Protein AF-A0A7W5UFH4-F1 (afdb_monomer)

Mean predicted aligned error: 17.66 Å

Secondary structure (DSSP, 8-state):
----PPPPHHHHHTS-HHHHHHHHHHHHHHHHHHHHHHHHHHHHHHHHHHHHHHHHHHHHHHHHHHHHHHHHHHHHHTSPPPPP-PPPGGGGSS----------------PPP-----------

Structure (mmCIF, N/CA/C/O backbone):
data_AF-A0A7W5UFH4-F1
#
_entry.id   AF-A0A7W5UFH4-F1
#
loop_
_atom_site.group_PDB
_atom_site.id
_atom_site.type_symbol
_atom_site.label_atom_id
_atom_site.label_alt_id
_atom_site.label_comp_id
_atom_site.label_asym_id
_atom_site.label_entity_id
_atom_site.label_seq_id
_atom_site.pdbx_PDB_ins_code
_atom_site.Cartn_x
_atom_site.Cartn_y
_atom_site.Cartn_z
_atom_site.occupancy
_atom_site.B_iso_or_equiv
_atom_site.auth_seq_id
_atom_site.auth_comp_id
_atom_site.auth_asym_id
_atom_site.auth_atom_id
_atom_site.pdbx_PDB_model_num
ATOM 1 N N . MET A 1 1 ? 10.248 14.152 -12.133 1.00 41.53 1 MET A N 1
ATOM 2 C CA . MET A 1 1 ? 10.328 13.214 -13.273 1.00 41.53 1 MET A CA 1
ATOM 3 C C . MET A 1 1 ? 9.849 13.947 -14.515 1.00 41.53 1 MET A C 1
ATOM 5 O O . MET A 1 1 ? 8.658 14.212 -14.633 1.00 41.53 1 MET A O 1
ATOM 9 N N . GLY A 1 2 ? 10.772 14.403 -15.365 1.00 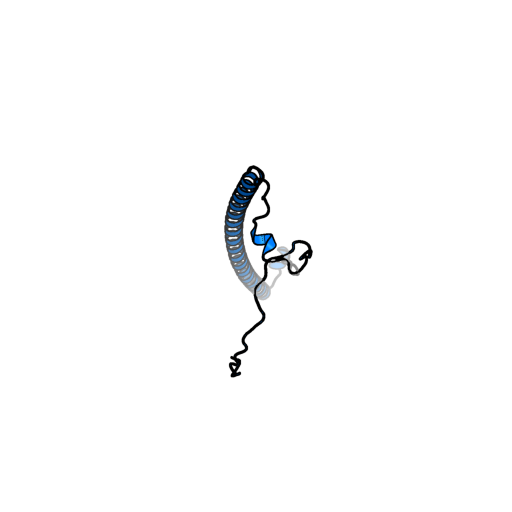51.41 2 GLY A N 1
ATOM 10 C CA . GLY A 1 2 ? 10.416 15.104 -16.599 1.00 51.41 2 GLY A CA 1
ATOM 11 C C . GLY A 1 2 ? 9.691 14.148 -17.540 1.00 51.41 2 GLY A C 1
ATOM 12 O O . GLY A 1 2 ? 10.191 13.057 -17.803 1.00 51.41 2 GLY A O 1
ATOM 13 N N . LYS A 1 3 ? 8.502 14.531 -18.009 1.00 54.22 3 LYS A N 1
ATOM 14 C CA . LYS A 1 3 ? 7.769 13.773 -19.024 1.00 54.22 3 LYS A CA 1
ATOM 15 C C . LYS A 1 3 ? 8.585 13.863 -20.311 1.00 54.22 3 LYS A C 1
ATOM 17 O O . LYS A 1 3 ? 8.603 14.915 -20.946 1.00 54.22 3 LYS A O 1
ATOM 22 N N . LYS A 1 4 ? 9.314 12.803 -20.655 1.00 66.00 4 LYS A N 1
ATOM 23 C CA . LYS A 1 4 ? 9.966 12.697 -21.960 1.00 66.00 4 LYS A CA 1
ATOM 24 C C . LYS A 1 4 ? 8.838 12.535 -22.976 1.00 66.00 4 LYS A C 1
ATOM 26 O O . LYS A 1 4 ? 8.239 11.470 -23.072 1.00 66.00 4 LYS A O 1
ATOM 31 N N . SER A 1 5 ? 8.453 13.637 -23.613 1.00 67.94 5 SER A N 1
ATOM 32 C CA . SER A 1 5 ? 7.389 13.625 -24.613 1.00 67.94 5 SER A CA 1
ATOM 33 C C . SER A 1 5 ? 7.843 12.780 -25.792 1.00 67.94 5 SER A C 1
ATOM 35 O O . SER A 1 5 ? 8.939 12.995 -26.313 1.00 67.94 5 SER A O 1
ATOM 37 N N . LEU A 1 6 ? 7.000 11.839 -26.210 1.00 65.94 6 LEU A N 1
ATOM 38 C CA . LEU A 1 6 ? 7.202 11.147 -27.473 1.00 65.94 6 LEU A CA 1
ATOM 39 C C . LEU A 1 6 ? 7.154 12.181 -28.609 1.00 65.94 6 LEU A C 1
ATOM 41 O O . LEU A 1 6 ? 6.363 13.132 -28.524 1.00 65.94 6 LEU A O 1
ATOM 45 N N . PRO A 1 7 ? 8.008 12.048 -29.636 1.00 67.00 7 PRO A N 1
ATOM 46 C CA . PRO A 1 7 ? 7.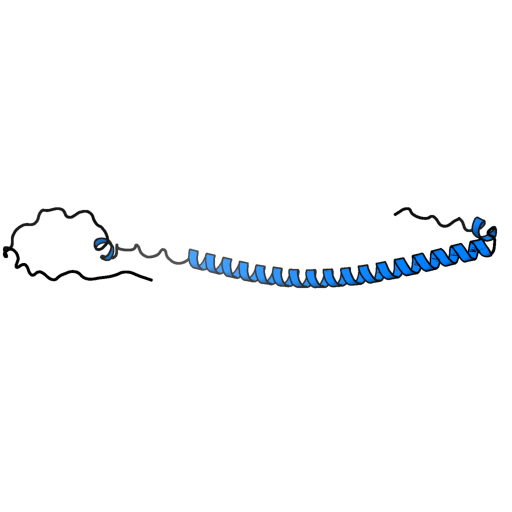885 12.868 -30.829 1.00 67.00 7 PRO A CA 1
ATOM 47 C C . PRO A 1 7 ? 6.523 12.598 -31.504 1.00 67.00 7 PRO A C 1
ATOM 49 O O . PRO A 1 7 ? 6.090 11.446 -31.514 1.00 67.00 7 PRO A O 1
ATOM 52 N N . PRO A 1 8 ? 5.847 13.631 -32.044 1.00 70.81 8 PRO A N 1
ATOM 53 C CA . PRO A 1 8 ? 4.625 13.471 -32.836 1.00 70.81 8 PRO A CA 1
ATOM 54 C C . PRO A 1 8 ? 4.795 12.445 -33.967 1.00 70.81 8 PRO A C 1
ATOM 56 O O . PRO A 1 8 ? 5.881 12.357 -34.546 1.00 70.81 8 PRO A O 1
ATOM 59 N N . ASP A 1 9 ? 3.727 11.717 -34.304 1.00 65.31 9 ASP A N 1
ATOM 60 C CA . ASP A 1 9 ? 3.757 10.594 -35.259 1.00 65.31 9 ASP A CA 1
ATOM 61 C C . ASP A 1 9 ? 4.340 10.978 -36.633 1.00 65.31 9 ASP A C 1
ATOM 63 O O . ASP A 1 9 ? 5.135 10.225 -37.195 1.00 65.31 9 ASP A O 1
ATOM 67 N N . GLU A 1 10 ? 4.064 12.197 -37.117 1.00 64.00 10 GLU A N 1
ATOM 68 C CA . GLU A 1 10 ? 4.615 12.736 -38.374 1.00 64.00 10 GLU A CA 1
ATOM 69 C C . GLU A 1 10 ? 6.155 12.749 -38.401 1.00 64.00 10 GLU A C 1
ATOM 71 O O . GLU A 1 10 ? 6.778 12.567 -39.446 1.00 64.00 10 GLU A O 1
ATOM 76 N N . HIS A 1 11 ? 6.806 12.926 -37.248 1.00 67.81 11 HIS A N 1
ATOM 77 C CA . HIS A 1 11 ? 8.264 12.942 -37.175 1.00 67.81 11 HIS A CA 1
ATOM 78 C C . HIS A 1 11 ? 8.863 11.540 -37.174 1.00 67.81 11 HIS A C 1
ATOM 80 O O . HIS A 1 11 ? 9.992 11.384 -37.638 1.00 67.81 11 HIS A O 1
ATOM 86 N N . VAL A 1 12 ? 8.133 10.521 -36.707 1.00 70.62 12 VAL A N 1
ATOM 87 C CA . VAL A 1 12 ? 8.612 9.130 -36.682 1.00 70.62 12 VAL A CA 1
ATOM 88 C C . VAL A 1 12 ? 8.808 8.599 -38.103 1.00 70.62 12 VAL A C 1
ATOM 90 O O . VAL A 1 12 ? 9.779 7.888 -38.355 1.00 70.62 12 VAL A O 1
ATOM 93 N N . GLU A 1 13 ? 7.958 9.015 -39.046 1.00 75.56 13 GLU A N 1
ATOM 94 C CA . GLU A 1 13 ? 8.070 8.662 -40.469 1.00 75.56 13 GLU A CA 1
ATOM 95 C C . GLU A 1 13 ? 9.301 9.286 -41.147 1.00 75.56 13 GLU A C 1
ATOM 97 O O . GLU A 1 13 ? 9.842 8.727 -42.100 1.00 75.56 13 GLU A O 1
ATOM 102 N N . THR A 1 14 ? 9.795 10.413 -40.623 1.00 84.25 14 THR A N 1
ATOM 103 C CA . THR A 1 14 ? 11.005 11.091 -41.125 1.00 84.25 14 THR A CA 1
ATOM 104 C C . THR A 1 14 ? 12.306 10.590 -40.488 1.00 84.25 14 THR A C 1
ATOM 106 O O . THR A 1 14 ? 13.398 10.976 -40.916 1.00 84.25 14 THR A O 1
ATOM 109 N N . LEU A 1 15 ? 12.227 9.733 -39.463 1.00 84.12 15 LEU A N 1
ATOM 110 C CA . LEU A 1 15 ? 13.405 9.203 -38.781 1.00 84.12 15 LEU A CA 1
ATOM 111 C C . LEU A 1 15 ? 14.133 8.161 -39.635 1.00 84.12 15 LEU A C 1
ATOM 113 O O . LEU A 1 15 ? 13.542 7.289 -40.268 1.00 84.12 15 LEU A O 1
ATOM 117 N N . SER A 1 16 ? 15.465 8.181 -39.564 1.00 91.75 16 SER A N 1
ATOM 118 C CA . SER A 1 16 ? 16.267 7.070 -40.082 1.00 91.75 16 SER A CA 1
ATOM 119 C C . SER A 1 16 ? 15.969 5.770 -39.321 1.00 91.75 16 SER A C 1
ATOM 121 O O . SER A 1 16 ? 15.719 5.788 -38.114 1.00 91.75 16 SER A O 1
ATOM 123 N N . LEU A 1 17 ? 16.122 4.618 -39.985 1.00 92.19 17 LEU A N 1
ATOM 124 C CA . LEU A 1 17 ? 15.941 3.295 -39.368 1.00 92.19 17 LEU A CA 1
ATOM 125 C C . LEU A 1 17 ? 16.749 3.115 -38.067 1.00 92.19 17 LEU A C 1
ATOM 127 O O . LEU A 1 17 ? 16.279 2.491 -37.116 1.00 92.19 17 LEU A O 1
ATOM 131 N N . VAL A 1 18 ? 17.969 3.662 -38.012 1.00 94.38 18 VAL A N 1
ATOM 132 C CA . VAL A 1 18 ? 18.830 3.603 -36.818 1.00 94.38 18 VAL A CA 1
ATOM 133 C C . VAL A 1 18 ? 18.236 4.421 -35.668 1.00 94.38 18 VAL A C 1
ATOM 135 O O . VAL A 1 18 ? 18.255 3.962 -34.525 1.00 94.38 18 VAL A O 1
ATOM 138 N N . ALA A 1 19 ? 17.686 5.603 -35.953 1.00 90.62 19 ALA A N 1
ATOM 139 C CA . ALA A 1 19 ? 17.029 6.437 -34.950 1.00 90.62 19 ALA A CA 1
ATOM 140 C C . ALA A 1 19 ? 15.763 5.759 -34.404 1.00 90.62 19 ALA A C 1
ATOM 142 O O . ALA A 1 19 ? 15.594 5.690 -33.187 1.00 90.62 19 ALA A O 1
ATOM 143 N N . THR A 1 20 ? 14.944 5.160 -35.273 1.00 92.06 20 THR A N 1
ATOM 144 C CA . THR A 1 20 ? 13.748 4.409 -34.862 1.00 92.06 20 THR A CA 1
ATOM 145 C C . THR A 1 20 ? 14.107 3.212 -33.983 1.00 92.06 20 THR A C 1
ATOM 147 O O . THR A 1 20 ? 13.499 3.020 -32.933 1.00 92.06 20 THR A O 1
ATOM 150 N N . ARG A 1 21 ? 15.148 2.438 -34.332 1.00 94.00 21 ARG A N 1
ATOM 151 C CA . ARG A 1 21 ? 15.617 1.316 -33.493 1.00 94.00 21 ARG A CA 1
ATOM 152 C C . ARG A 1 21 ? 16.069 1.769 -32.105 1.00 94.00 21 ARG A C 1
ATOM 154 O O . ARG A 1 21 ? 15.753 1.099 -31.126 1.00 94.00 21 ARG A O 1
ATOM 161 N N . ARG A 1 22 ? 16.787 2.893 -32.010 1.00 94.56 22 ARG A N 1
ATOM 162 C CA . ARG A 1 22 ? 17.211 3.461 -30.718 1.00 94.56 22 ARG A CA 1
ATOM 163 C C . ARG A 1 22 ? 16.018 3.910 -29.878 1.00 94.56 22 ARG A C 1
ATOM 165 O O . ARG A 1 22 ? 15.977 3.592 -28.695 1.00 94.56 22 ARG A O 1
ATOM 172 N N . LEU A 1 23 ? 15.053 4.603 -30.487 1.00 92.69 23 LEU A N 1
ATOM 173 C CA . LEU A 1 23 ? 13.837 5.041 -29.803 1.00 92.69 23 LEU A CA 1
ATOM 174 C C . LEU A 1 23 ? 13.052 3.843 -29.260 1.00 92.69 23 LEU A C 1
ATOM 176 O O . LEU A 1 23 ? 12.733 3.813 -28.077 1.00 92.69 23 LEU A O 1
ATOM 180 N N . VAL A 1 24 ? 12.802 2.830 -30.096 1.00 94.62 24 VAL A N 1
ATOM 181 C CA . VAL A 1 24 ? 12.101 1.606 -29.679 1.00 94.62 24 VAL A CA 1
ATOM 182 C C . VAL A 1 24 ? 12.852 0.896 -28.553 1.00 94.62 24 VAL A C 1
ATOM 184 O O . VAL A 1 24 ? 12.221 0.483 -27.588 1.00 94.62 24 VAL A O 1
ATOM 187 N N . GLY A 1 25 ? 14.184 0.798 -28.629 1.00 96.12 25 GLY A N 1
ATOM 188 C CA . GLY A 1 25 ? 15.000 0.234 -27.549 1.00 96.12 25 GLY A CA 1
ATOM 189 C C . GLY A 1 25 ? 14.798 0.965 -26.218 1.00 96.12 25 GLY A C 1
ATOM 190 O O . GLY A 1 25 ? 14.483 0.328 -25.217 1.00 96.12 25 GLY A O 1
ATOM 191 N N . GLY A 1 26 ? 14.874 2.299 -26.228 1.00 95.75 26 GLY A N 1
ATOM 192 C CA . GLY A 1 26 ? 14.633 3.110 -25.031 1.00 95.75 26 GLY A CA 1
ATOM 193 C C . GLY A 1 26 ? 13.210 2.967 -24.480 1.00 95.75 26 GLY A C 1
ATOM 194 O O . GLY A 1 26 ? 13.027 2.860 -23.271 1.00 95.75 26 GLY A O 1
ATOM 195 N N . LEU A 1 27 ? 12.197 2.889 -25.348 1.00 95.75 27 LEU A N 1
ATOM 196 C CA . LEU A 1 27 ? 10.812 2.664 -24.920 1.00 95.75 27 LEU A CA 1
ATOM 197 C C . LEU A 1 27 ? 10.602 1.276 -24.316 1.00 95.75 27 LEU A C 1
ATOM 199 O O . LEU A 1 27 ? 9.842 1.133 -23.362 1.00 95.75 27 LEU A O 1
ATOM 203 N N . VAL A 1 28 ? 11.271 0.252 -24.848 1.00 97.75 28 VAL A N 1
ATOM 204 C CA . VAL A 1 28 ? 11.233 -1.100 -24.281 1.00 97.75 28 VAL A CA 1
ATOM 205 C C . VAL A 1 28 ? 11.858 -1.107 -22.886 1.00 97.75 28 VAL A C 1
ATOM 207 O O . VAL A 1 28 ? 11.261 -1.664 -21.967 1.00 97.75 28 VAL A O 1
ATOM 210 N N . GLU A 1 29 ? 13.000 -0.444 -22.696 1.00 97.62 29 GLU A N 1
ATOM 211 C CA . GLU A 1 29 ? 13.630 -0.294 -21.378 1.00 97.62 29 GLU A CA 1
ATOM 212 C C . GLU A 1 29 ? 12.713 0.433 -20.383 1.00 97.62 29 GLU A C 1
ATOM 214 O O . GLU A 1 29 ? 12.470 -0.085 -19.293 1.00 97.62 29 GLU A O 1
ATOM 219 N N . GLU A 1 30 ? 12.132 1.574 -20.768 1.00 97.38 30 GLU A N 1
ATOM 220 C CA . GLU A 1 30 ? 11.189 2.324 -19.920 1.00 97.38 30 GLU A CA 1
ATOM 221 C C . GLU A 1 30 ? 9.915 1.525 -19.601 1.00 97.38 30 GLU A C 1
ATOM 223 O O . GLU A 1 30 ? 9.357 1.616 -18.508 1.00 97.38 30 GLU A O 1
ATOM 228 N N . LEU A 1 31 ? 9.452 0.691 -20.530 1.00 98.00 31 LEU A N 1
ATOM 229 C CA . LEU A 1 31 ? 8.323 -0.202 -20.297 1.00 98.00 31 LEU A CA 1
ATOM 230 C C . LEU A 1 31 ? 8.684 -1.313 -19.302 1.00 98.00 31 LEU A C 1
ATOM 232 O O . LEU A 1 31 ? 7.853 -1.681 -18.468 1.00 98.00 31 LEU A O 1
ATOM 236 N N . HIS A 1 32 ? 9.903 -1.852 -19.363 1.00 98.25 32 HIS A N 1
ATOM 237 C CA . HIS A 1 32 ? 10.379 -2.838 -18.394 1.00 98.25 32 HIS A CA 1
ATOM 238 C C . HIS A 1 32 ? 10.518 -2.245 -16.991 1.00 98.25 32 HIS A C 1
ATOM 240 O O . HIS A 1 32 ? 10.064 -2.879 -16.036 1.00 98.25 32 HIS A O 1
ATOM 246 N N . THR A 1 33 ? 11.073 -1.036 -16.861 1.00 98.19 33 THR A N 1
ATOM 247 C CA . THR A 1 33 ? 11.165 -0.354 -15.561 1.00 98.19 33 THR A CA 1
ATOM 248 C C . THR A 1 33 ? 9.778 -0.060 -15.001 1.00 98.19 33 THR A C 1
ATOM 250 O O . THR A 1 33 ? 9.488 -0.441 -13.871 1.00 98.19 33 THR A O 1
ATOM 253 N N . LEU A 1 34 ? 8.863 0.478 -15.814 1.00 98.19 34 LEU A N 1
ATOM 254 C CA . LEU A 1 34 ? 7.500 0.765 -15.371 1.00 98.19 34 LEU A CA 1
ATOM 255 C C . LEU A 1 34 ? 6.744 -0.502 -14.944 1.00 98.19 34 LEU A C 1
ATOM 257 O O . LEU A 1 34 ? 5.990 -0.481 -13.973 1.00 98.19 34 LEU A O 1
ATOM 261 N N . LYS A 1 35 ? 6.944 -1.629 -15.637 1.00 98.31 35 LYS A N 1
ATOM 262 C CA . LYS A 1 35 ? 6.367 -2.918 -15.221 1.00 98.31 35 LYS A CA 1
ATOM 263 C C . LYS A 1 35 ? 6.900 -3.375 -13.864 1.00 98.31 35 LYS A C 1
ATOM 265 O O . LYS A 1 35 ? 6.114 -3.888 -13.067 1.00 98.31 35 LYS A O 1
ATOM 270 N N . ALA A 1 36 ? 8.197 -3.205 -13.609 1.00 98.31 36 ALA A N 1
ATOM 271 C CA . ALA A 1 36 ? 8.799 -3.537 -12.322 1.00 98.31 36 ALA A CA 1
ATOM 272 C C . ALA A 1 36 ? 8.238 -2.646 -11.202 1.00 98.31 36 ALA A C 1
ATOM 274 O O . ALA A 1 36 ? 7.802 -3.166 -10.176 1.00 98.31 36 ALA A O 1
ATOM 275 N N . ASP A 1 37 ? 8.135 -1.338 -11.443 1.00 98.44 37 ASP A N 1
ATOM 276 C CA . ASP A 1 37 ? 7.566 -0.381 -10.488 1.00 98.44 37 ASP A CA 1
ATOM 277 C C . ASP A 1 37 ? 6.101 -0.706 -10.169 1.00 98.44 37 ASP A C 1
ATOM 279 O O . ASP A 1 37 ? 5.697 -0.731 -9.008 1.00 98.44 37 ASP A O 1
ATOM 283 N N . VAL A 1 38 ? 5.293 -1.033 -11.184 1.00 98.62 38 VAL A N 1
ATOM 284 C CA . VAL A 1 38 ? 3.894 -1.449 -10.986 1.00 98.62 38 VAL A CA 1
ATOM 285 C C . VAL A 1 38 ? 3.803 -2.745 -10.178 1.00 98.62 38 VAL A C 1
ATOM 287 O O . VAL A 1 38 ? 2.905 -2.876 -9.345 1.00 98.62 38 VAL A O 1
ATOM 290 N N . ALA A 1 39 ? 4.699 -3.708 -10.402 1.00 98.38 39 ALA A N 1
ATOM 291 C CA . ALA A 1 39 ? 4.731 -4.941 -9.618 1.00 98.38 39 ALA A CA 1
ATOM 292 C C . ALA A 1 39 ? 5.086 -4.667 -8.147 1.00 98.38 39 ALA A C 1
ATOM 294 O O . ALA A 1 39 ? 4.404 -5.175 -7.255 1.00 98.38 39 ALA A O 1
ATOM 295 N N . ALA A 1 40 ? 6.083 -3.813 -7.895 1.00 98.50 40 ALA A N 1
ATOM 296 C CA . ALA A 1 40 ? 6.471 -3.397 -6.550 1.00 98.50 40 ALA A CA 1
ATOM 297 C C . ALA A 1 40 ? 5.327 -2.665 -5.831 1.00 98.50 40 ALA A C 1
ATOM 299 O O . ALA A 1 40 ? 4.934 -3.063 -4.735 1.00 98.50 40 ALA A O 1
ATOM 300 N N . LEU A 1 41 ? 4.709 -1.677 -6.489 1.00 98.62 41 LEU A N 1
ATOM 301 C CA . LEU A 1 41 ? 3.577 -0.926 -5.940 1.00 98.62 41 LEU A CA 1
ATOM 302 C C . LEU A 1 41 ? 2.376 -1.820 -5.632 1.00 98.62 41 LEU A C 1
ATOM 304 O O . LEU A 1 41 ? 1.680 -1.591 -4.647 1.00 98.62 41 LEU A O 1
ATOM 308 N N . ARG A 1 42 ? 2.112 -2.843 -6.455 1.00 98.50 42 ARG A N 1
ATOM 309 C CA . ARG A 1 42 ? 1.053 -3.827 -6.180 1.00 98.50 42 ARG A CA 1
ATOM 310 C C . ARG A 1 42 ? 1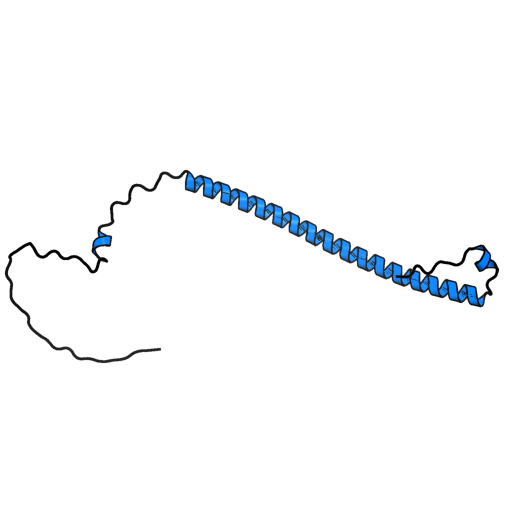.355 -4.645 -4.929 1.00 98.50 42 ARG A C 1
ATOM 312 O O . ARG A 1 42 ? 0.448 -4.838 -4.126 1.00 98.50 42 ARG A O 1
ATOM 319 N N . SER A 1 43 ? 2.601 -5.087 -4.761 1.00 98.38 43 SER A N 1
ATOM 320 C CA . SER A 1 43 ? 3.033 -5.820 -3.567 1.00 98.38 43 SER A CA 1
ATOM 321 C C . SER A 1 43 ? 2.902 -4.968 -2.304 1.00 98.38 43 SER A C 1
ATOM 323 O O . SER A 1 43 ? 2.374 -5.439 -1.302 1.00 98.38 43 SER A O 1
ATOM 325 N N . GLU A 1 44 ? 3.336 -3.709 -2.357 1.00 98.56 44 GLU A N 1
ATOM 326 C CA . GLU A 1 44 ? 3.211 -2.772 -1.236 1.00 98.56 44 GLU A CA 1
ATOM 327 C C . GLU A 1 44 ? 1.740 -2.496 -0.898 1.00 98.56 44 GLU A C 1
ATOM 329 O O . GLU A 1 44 ? 1.350 -2.524 0.267 1.00 98.56 44 GLU A O 1
ATOM 334 N N . ASN A 1 45 ? 0.890 -2.302 -1.912 1.00 98.62 45 ASN A N 1
ATOM 335 C CA . ASN A 1 45 ? -0.545 -2.111 -1.698 1.00 98.62 45 ASN A CA 1
ATOM 336 C C . ASN A 1 45 ? -1.191 -3.310 -0.995 1.00 98.62 45 ASN A C 1
ATOM 338 O O . ASN A 1 45 ? -2.086 -3.125 -0.175 1.00 98.62 45 ASN A O 1
ATOM 342 N N . GLU A 1 46 ? -0.778 -4.528 -1.345 1.00 98.50 46 GLU A N 1
ATOM 343 C CA . GLU A 1 46 ? -1.307 -5.743 -0.730 1.00 98.50 46 GLU A CA 1
ATOM 344 C C . GLU A 1 46 ? -0.877 -5.866 0.734 1.00 98.50 46 GLU A C 1
ATOM 346 O O . GLU A 1 46 ? -1.727 -6.090 1.594 1.00 98.50 46 GLU A O 1
ATOM 351 N N . ALA A 1 47 ? 0.399 -5.609 1.038 1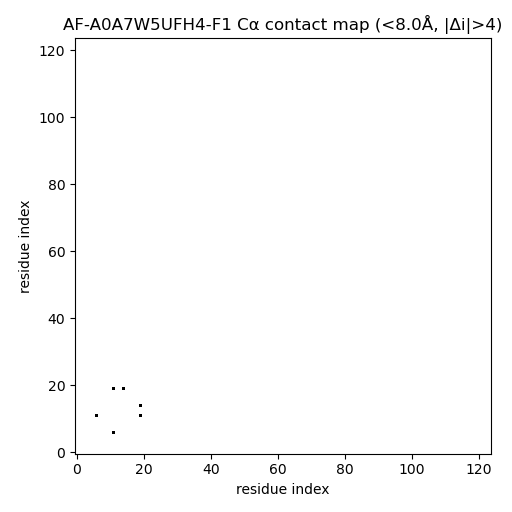.00 98.50 47 ALA A N 1
ATOM 352 C CA . ALA A 1 47 ? 0.890 -5.56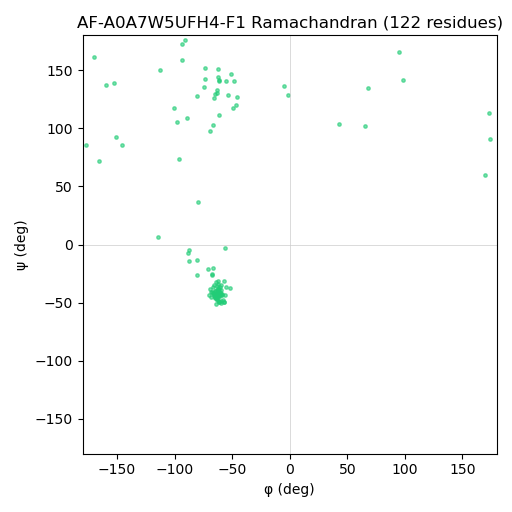3 2.416 1.00 98.50 47 ALA A CA 1
ATOM 353 C C . ALA A 1 47 ? 0.126 -4.519 3.251 1.00 98.50 47 ALA A C 1
ATOM 355 O O . ALA A 1 47 ? -0.429 -4.834 4.299 1.00 98.50 47 ALA A O 1
ATOM 356 N N . LEU A 1 48 ? -0.039 -3.299 2.727 1.00 98.62 48 LEU A N 1
ATOM 357 C CA . LEU A 1 48 ? -0.799 -2.246 3.407 1.00 98.62 48 LEU A CA 1
ATOM 358 C C . LEU A 1 48 ? -2.276 -2.609 3.615 1.00 98.62 48 LEU A C 1
ATOM 360 O O . LEU A 1 48 ? -2.893 -2.151 4.580 1.00 98.62 48 LEU A O 1
ATOM 364 N N . ARG A 1 49 ? -2.884 -3.395 2.717 1.00 98.50 49 ARG A N 1
ATOM 365 C CA . ARG A 1 49 ? -4.253 -3.898 2.909 1.00 98.50 49 ARG A CA 1
ATOM 366 C C . ARG A 1 49 ? -4.327 -4.907 4.049 1.00 98.50 49 ARG A C 1
ATOM 368 O O . ARG A 1 49 ? -5.291 -4.840 4.812 1.00 98.50 49 ARG A O 1
ATOM 375 N N . GLN A 1 50 ? -3.340 -5.792 4.163 1.00 98.44 50 GLN A N 1
ATOM 376 C CA . GLN A 1 50 ? -3.244 -6.774 5.244 1.00 98.44 50 GLN A CA 1
ATOM 377 C C . GLN A 1 50 ? -3.069 -6.074 6.594 1.00 98.44 50 GLN A C 1
ATOM 379 O O . GLN A 1 50 ? -3.917 -6.251 7.468 1.00 98.44 50 GLN A O 1
ATOM 384 N N . ASP A 1 51 ? -2.107 -5.157 6.707 1.00 98.44 51 ASP A N 1
ATOM 385 C CA . ASP A 1 51 ? -1.888 -4.359 7.921 1.00 98.44 51 ASP A CA 1
ATOM 386 C C . ASP A 1 51 ? -3.157 -3.595 8.333 1.00 98.44 51 ASP A C 1
ATOM 388 O O . ASP A 1 51 ? -3.571 -3.585 9.493 1.00 98.44 51 ASP A O 1
ATOM 392 N N . ASN A 1 52 ? -3.853 -2.985 7.367 1.00 98.56 52 ASN A N 1
ATOM 393 C CA . ASN A 1 52 ? -5.121 -2.305 7.634 1.00 98.56 52 ASN A CA 1
ATOM 394 C C . ASN A 1 52 ? -6.233 -3.256 8.102 1.00 98.56 52 ASN A C 1
ATOM 396 O O . ASN A 1 52 ? -7.134 -2.829 8.828 1.00 98.56 52 ASN A O 1
ATOM 400 N N . ALA A 1 53 ? -6.250 -4.508 7.646 1.00 98.38 53 ALA A N 1
ATOM 401 C CA . ALA A 1 53 ? -7.214 -5.498 8.115 1.00 98.38 53 ALA A CA 1
ATOM 402 C C . ALA A 1 53 ? -6.909 -5.907 9.563 1.00 98.38 53 ALA A C 1
ATOM 404 O O . ALA A 1 53 ? -7.823 -5.930 10.391 1.00 98.38 53 ALA A O 1
ATOM 405 N N . GLU A 1 54 ? -5.637 -6.131 9.889 1.00 98.50 54 GLU A N 1
ATOM 406 C CA . GLU A 1 54 ? -5.178 -6.453 11.243 1.00 98.50 54 GLU A CA 1
ATOM 407 C C . GLU A 1 54 ? -5.487 -5.325 12.232 1.00 98.50 54 GLU A C 1
ATOM 409 O O . GLU A 1 54 ? -6.141 -5.556 13.253 1.00 98.50 54 GLU A O 1
ATOM 414 N N . LEU A 1 55 ? -5.151 -4.080 11.883 1.00 98.62 55 LEU A N 1
ATOM 415 C CA . LEU A 1 55 ? -5.453 -2.907 12.709 1.00 98.62 55 LEU A CA 1
ATOM 416 C C . LEU A 1 55 ? -6.958 -2.726 12.943 1.00 98.62 55 LEU A C 1
ATOM 418 O O . LEU A 1 55 ? -7.381 -2.294 14.018 1.00 98.62 55 LEU A O 1
ATOM 422 N N . ARG A 1 56 ? -7.804 -3.064 11.961 1.00 98.56 56 ARG A N 1
ATOM 423 C CA . ARG A 1 56 ? -9.265 -3.035 12.143 1.00 98.56 56 ARG A CA 1
ATOM 424 C C . ARG A 1 56 ? -9.732 -4.088 13.143 1.00 98.56 56 ARG A C 1
ATOM 426 O O . ARG A 1 56 ? -10.588 -3.773 13.970 1.00 98.56 56 ARG A O 1
ATOM 433 N N . LEU A 1 57 ? -9.185 -5.303 13.089 1.00 98.44 57 LEU A N 1
ATOM 434 C CA . LEU A 1 57 ? -9.500 -6.360 14.055 1.00 98.44 57 LEU A CA 1
ATOM 435 C C . LEU A 1 57 ? -9.067 -5.963 15.469 1.00 98.44 57 LEU A C 1
ATOM 437 O O . LEU A 1 57 ? -9.854 -6.085 16.410 1.00 98.44 57 LEU A O 1
ATOM 441 N N . GLU A 1 58 ? -7.860 -5.420 15.614 1.00 98.38 58 GLU A N 1
ATOM 442 C CA . GLU A 1 58 ? -7.364 -4.922 16.895 1.00 98.38 58 GLU A CA 1
ATOM 443 C C . GLU A 1 58 ? -8.235 -3.779 17.430 1.00 98.38 58 GLU A C 1
ATOM 445 O O . GLU A 1 58 ? -8.630 -3.787 18.596 1.00 98.38 58 GLU A O 1
ATOM 450 N N . ASN A 1 59 ? -8.639 -2.838 16.572 1.00 98.50 59 ASN A N 1
ATOM 451 C CA . ASN A 1 59 ? -9.525 -1.749 16.970 1.00 98.50 59 ASN A CA 1
ATOM 452 C C . ASN A 1 59 ? -10.878 -2.256 17.494 1.00 98.50 59 ASN A C 1
ATOM 454 O O . ASN A 1 59 ? -11.394 -1.735 18.483 1.00 98.50 59 ASN A O 1
ATOM 458 N N . VAL A 1 60 ? -11.456 -3.275 16.849 1.00 98.50 60 VAL A N 1
ATOM 459 C CA . VAL A 1 60 ? -12.695 -3.914 17.316 1.00 98.50 60 VAL A CA 1
ATOM 460 C C . VAL A 1 60 ? -12.475 -4.592 18.666 1.00 98.50 60 VAL A C 1
ATOM 462 O O . VAL A 1 60 ? -13.274 -4.383 19.580 1.00 98.50 60 VAL A O 1
ATOM 465 N N . ARG A 1 61 ? -11.381 -5.342 18.831 1.00 98.56 61 ARG A N 1
ATOM 466 C CA . ARG A 1 61 ? -11.031 -5.987 20.105 1.00 98.56 61 ARG A CA 1
ATOM 467 C C . ARG A 1 61 ? -10.908 -4.964 21.238 1.00 98.56 61 ARG A C 1
ATOM 469 O O . ARG A 1 61 ? -11.541 -5.133 22.277 1.00 98.56 61 ARG A O 1
ATOM 476 N N . LEU A 1 62 ? -10.161 -3.884 21.017 1.00 98.50 62 LEU A N 1
ATOM 477 C CA . LEU A 1 62 ? -9.972 -2.820 22.006 1.00 98.50 62 LEU A CA 1
ATOM 478 C C . LEU A 1 62 ? -11.283 -2.105 22.346 1.00 98.50 62 LEU A C 1
ATOM 480 O O . LEU A 1 62 ? -11.503 -1.740 23.498 1.00 98.50 62 LEU A O 1
ATOM 484 N N . LYS A 1 63 ? -12.189 -1.923 21.378 1.00 98.50 63 LYS A N 1
ATOM 485 C CA . LYS A 1 63 ? -13.528 -1.371 21.642 1.00 98.50 63 LYS A CA 1
ATOM 486 C C . LYS A 1 63 ? -14.348 -2.267 22.566 1.00 98.50 63 LYS A C 1
ATOM 488 O O . LYS A 1 63 ? -15.000 -1.749 23.469 1.00 98.50 63 LYS A O 1
ATOM 493 N N . VAL A 1 64 ? -14.304 -3.585 22.361 1.00 98.38 64 VAL A N 1
ATOM 494 C CA . VAL A 1 64 ? -14.990 -4.551 23.233 1.00 98.38 64 VAL A CA 1
ATOM 495 C C . VAL A 1 64 ? -14.412 -4.507 24.645 1.00 98.38 64 VAL A C 1
ATOM 497 O O . VAL A 1 64 ? -15.168 -4.386 25.605 1.00 98.38 64 VAL A O 1
ATOM 500 N N . GLU A 1 65 ? -13.087 -4.530 24.781 1.00 98.25 65 GLU A N 1
ATOM 501 C CA . GLU A 1 65 ? -12.419 -4.429 26.082 1.00 98.25 65 GLU A CA 1
ATOM 502 C C . GLU A 1 65 ? -12.756 -3.109 26.789 1.00 98.25 65 GLU A C 1
ATOM 504 O O . GLU A 1 65 ? -13.117 -3.096 27.966 1.00 98.25 65 GLU A O 1
ATOM 509 N N . ASN A 1 66 ? -12.740 -1.988 26.063 1.00 98.44 66 ASN A N 1
ATOM 510 C CA . ASN A 1 66 ? -13.114 -0.693 26.624 1.00 98.44 66 ASN A CA 1
ATOM 511 C C . ASN A 1 66 ? -14.565 -0.684 27.119 1.00 98.44 66 ASN A C 1
ATOM 513 O O . ASN A 1 66 ? -14.845 -0.105 28.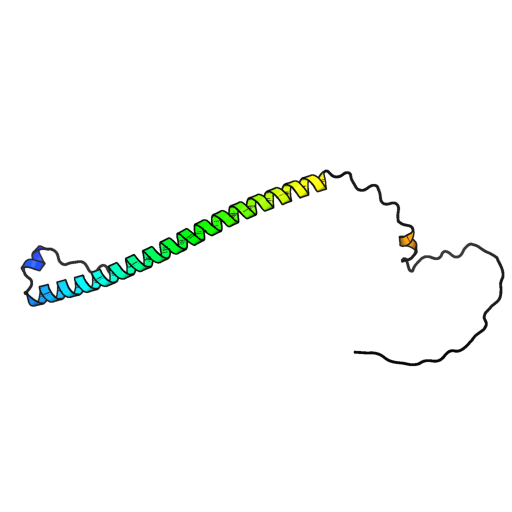167 1.00 98.44 66 ASN A O 1
ATOM 517 N N . GLN A 1 67 ? -15.482 -1.334 26.396 1.00 98.06 67 GLN A N 1
ATOM 518 C CA . GLN A 1 67 ? -16.870 -1.462 26.826 1.00 98.06 67 GLN A CA 1
ATOM 519 C C . GLN A 1 67 ? -16.988 -2.299 28.106 1.00 98.06 67 GLN A C 1
ATOM 521 O O . GLN A 1 67 ? -17.624 -1.855 29.057 1.00 98.06 67 GLN A O 1
ATOM 526 N N . GLN A 1 68 ? -16.304 -3.443 28.179 1.00 97.69 68 GLN A N 1
ATOM 527 C CA . GLN A 1 68 ? -16.277 -4.281 29.382 1.00 97.69 68 GLN A CA 1
ATOM 528 C C . GLN A 1 68 ? -15.731 -3.521 30.599 1.00 97.69 68 GLN A C 1
ATOM 530 O O . GLN A 1 68 ? -16.304 -3.588 31.685 1.00 97.69 68 GLN A O 1
ATOM 535 N N . LEU A 1 69 ? -14.664 -2.737 30.418 1.00 97.94 69 LEU A N 1
ATOM 536 C CA . LEU A 1 69 ? -14.108 -1.896 31.480 1.00 97.94 69 LEU A CA 1
ATOM 537 C C . LEU A 1 69 ? -15.081 -0.793 31.913 1.00 97.94 69 LEU A C 1
ATOM 539 O O . LEU A 1 69 ? -15.207 -0.519 33.105 1.00 97.94 69 LEU A O 1
ATOM 543 N N . ARG A 1 70 ? -15.795 -0.161 30.972 1.00 97.25 70 ARG A N 1
ATOM 544 C CA . ARG A 1 70 ? -16.838 0.828 31.295 1.00 97.25 70 ARG A CA 1
ATOM 545 C C . ARG A 1 70 ? -17.966 0.204 32.110 1.00 97.25 70 ARG A C 1
ATOM 547 O O . ARG A 1 70 ? -18.413 0.821 33.079 1.00 97.25 70 ARG A O 1
ATOM 554 N N . ASP A 1 71 ? -18.392 -0.998 31.742 1.00 96.44 71 ASP A N 1
ATOM 555 C CA . ASP A 1 71 ? -19.441 -1.732 32.444 1.00 96.44 71 ASP A CA 1
ATOM 556 C C . ASP A 1 71 ? -18.991 -2.116 33.861 1.00 96.44 71 ASP A C 1
ATOM 558 O O . ASP A 1 71 ? -19.735 -1.907 34.824 1.00 96.44 71 ASP A O 1
ATOM 562 N N . GLU A 1 72 ? -17.743 -2.563 34.025 1.00 96.62 72 GLU A N 1
ATOM 563 C CA . GLU A 1 72 ? -17.165 -2.860 35.339 1.00 96.62 72 GLU A CA 1
ATOM 564 C C . GLU A 1 72 ? -17.044 -1.600 36.207 1.00 96.62 72 GLU A C 1
ATOM 566 O O . GLU A 1 72 ? -17.452 -1.602 37.369 1.00 96.62 72 GLU A O 1
ATOM 571 N N . ILE A 1 73 ? -16.584 -0.477 35.647 1.00 95.62 73 ILE A N 1
ATOM 572 C CA . ILE A 1 73 ? -16.551 0.811 36.357 1.00 95.62 73 ILE A CA 1
ATOM 573 C C . ILE A 1 73 ? -17.961 1.218 36.802 1.00 95.62 73 ILE A C 1
ATOM 575 O O . ILE A 1 73 ? -18.146 1.683 37.929 1.00 95.62 73 ILE A O 1
ATOM 579 N N . ALA A 1 74 ? -18.968 1.057 35.941 1.00 94.06 74 ALA A N 1
ATOM 580 C CA . ALA A 1 74 ? -20.350 1.372 36.281 1.00 94.06 74 ALA A CA 1
ATOM 581 C C . ALA A 1 74 ? -20.882 0.463 37.400 1.00 94.06 74 ALA A C 1
ATOM 583 O O . ALA A 1 74 ? -21.561 0.952 38.305 1.00 94.06 74 ALA A O 1
ATOM 584 N N . ARG A 1 75 ? -20.549 -0.833 37.377 1.00 93.50 75 ARG A N 1
ATOM 585 C CA . ARG A 1 75 ? -20.881 -1.790 38.440 1.00 93.50 75 ARG A CA 1
ATOM 586 C C . ARG A 1 75 ? -20.240 -1.388 39.765 1.00 93.50 75 ARG A C 1
ATOM 588 O O . ARG A 1 75 ? -20.944 -1.294 40.767 1.00 93.50 75 ARG A O 1
ATOM 595 N N . LEU A 1 76 ? -18.941 -1.085 39.763 1.00 92.69 76 LEU A N 1
ATOM 596 C CA . LEU A 1 76 ? -18.202 -0.678 40.959 1.00 92.69 76 LEU A CA 1
ATOM 597 C C . LEU A 1 76 ? -18.740 0.629 41.553 1.00 92.69 76 LEU A C 1
ATOM 599 O O . LEU A 1 76 ? -18.874 0.741 42.767 1.00 92.69 76 LEU A O 1
ATOM 603 N N . LYS A 1 77 ? -19.120 1.596 40.712 1.00 90.06 77 LYS A N 1
ATOM 604 C CA . LYS A 1 77 ? -19.744 2.854 41.159 1.00 90.06 77 LYS A CA 1
ATOM 605 C C . LYS A 1 77 ? -21.143 2.673 41.752 1.00 90.06 77 LYS A C 1
ATOM 607 O O . LYS A 1 77 ? -21.569 3.511 42.539 1.00 90.06 77 LYS A O 1
ATOM 612 N N . LYS A 1 78 ? -21.865 1.621 41.360 1.00 84.62 78 LYS A N 1
ATOM 613 C CA . LYS A 1 78 ? -23.204 1.288 41.876 1.00 84.62 78 LYS A CA 1
ATOM 614 C C . LYS A 1 78 ? -23.166 0.421 43.137 1.00 84.62 78 LYS A C 1
ATOM 616 O O . LYS A 1 78 ? -24.226 0.148 43.699 1.00 84.62 78 LYS A O 1
ATOM 621 N N . LEU A 1 79 ? -21.989 -0.029 43.580 1.00 77.94 79 LEU A N 1
ATOM 622 C CA . LEU A 1 79 ? -21.864 -0.732 44.854 1.00 77.94 79 LEU A CA 1
ATOM 623 C C . LEU A 1 79 ? -22.270 0.204 46.005 1.00 77.94 79 LEU A C 1
ATOM 625 O O . LEU A 1 79 ? -21.987 1.404 45.948 1.00 77.94 79 LEU A O 1
ATOM 629 N N . PRO A 1 80 ? -22.924 -0.323 47.056 1.00 74.06 80 PRO A N 1
ATOM 630 C CA . PRO A 1 80 ? -23.229 0.467 48.239 1.00 74.06 80 PRO A CA 1
ATOM 631 C C . PRO A 1 80 ? -21.939 1.071 48.796 1.00 74.06 80 PRO A C 1
ATOM 633 O O . PRO A 1 80 ? -20.892 0.416 48.806 1.00 74.06 80 PRO A O 1
ATOM 636 N N . GLN A 1 81 ? -22.014 2.323 49.258 1.00 70.56 81 GLN A N 1
ATOM 637 C CA . GLN A 1 81 ? -20.881 2.949 49.932 1.00 70.56 81 GLN A CA 1
ATOM 638 C C . GLN A 1 81 ? -20.440 2.031 51.069 1.00 70.56 81 GLN A C 1
ATOM 640 O O . GLN A 1 81 ? -21.271 1.560 51.852 1.00 70.56 81 GLN A O 1
ATOM 645 N N . ARG A 1 82 ? -19.135 1.732 51.105 1.00 67.25 82 ARG A N 1
ATOM 646 C CA . ARG A 1 82 ? -18.527 0.894 52.139 1.00 67.25 82 ARG A CA 1
ATOM 647 C C . ARG A 1 82 ? -19.064 1.377 53.491 1.00 67.25 82 ARG A C 1
ATOM 649 O O . ARG A 1 82 ? -18.984 2.583 53.739 1.00 67.25 82 ARG A O 1
ATOM 656 N N . PRO A 1 83 ? -19.632 0.489 54.330 1.00 74.88 83 PRO A N 1
ATOM 657 C CA . PRO A 1 83 ? -20.124 0.883 55.640 1.00 74.88 83 PRO A CA 1
ATOM 658 C C . PRO A 1 83 ? -19.050 1.706 56.350 1.00 74.88 83 PRO A C 1
ATOM 660 O O . PRO A 1 83 ? -17.868 1.366 56.198 1.00 74.88 83 PRO A O 1
ATOM 663 N N . PRO A 1 84 ? -19.426 2.777 57.074 1.00 71.25 84 PRO A N 1
ATOM 664 C CA . PRO A 1 84 ? -18.461 3.627 57.751 1.00 71.25 84 PRO A CA 1
ATOM 665 C C . PRO A 1 84 ? -17.511 2.734 58.542 1.00 71.25 84 PRO A C 1
ATOM 667 O O . PRO A 1 84 ? -17.938 1.956 59.401 1.00 71.25 84 PRO A O 1
ATOM 670 N N . PHE A 1 85 ? -16.230 2.790 58.177 1.00 62.34 85 PHE A N 1
ATOM 671 C CA . PHE A 1 85 ? -15.195 2.056 58.881 1.00 62.34 85 PHE A CA 1
ATOM 672 C C . PHE A 1 85 ? -15.207 2.591 60.308 1.00 62.34 85 PHE A C 1
ATOM 674 O O . PHE A 1 85 ? -14.876 3.752 60.544 1.00 62.34 85 PHE A O 1
ATOM 681 N N . ARG A 1 86 ? -15.636 1.767 61.268 1.00 66.31 86 ARG A N 1
ATOM 682 C CA . ARG A 1 86 ? -15.245 2.025 62.650 1.00 66.31 86 ARG A CA 1
ATOM 683 C C . ARG A 1 86 ? -13.723 1.880 62.670 1.00 66.31 86 ARG A C 1
ATOM 685 O O . ARG A 1 86 ? -13.256 0.880 62.118 1.00 66.31 86 ARG A O 1
ATOM 692 N N . PRO A 1 87 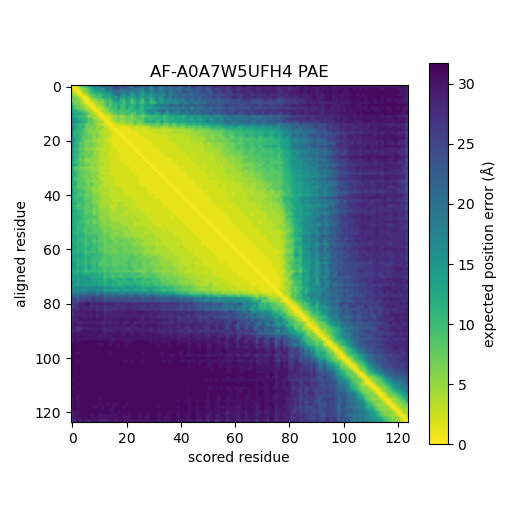? -12.973 2.845 63.233 1.00 65.62 87 PRO A N 1
ATOM 693 C CA . PRO A 1 87 ? -11.533 2.710 63.392 1.00 65.62 87 PRO A CA 1
ATOM 694 C C . PRO A 1 87 ? -11.260 1.325 63.963 1.00 65.62 87 PRO A C 1
ATOM 696 O O . PRO A 1 87 ? -11.825 0.954 64.999 1.00 65.62 87 PRO A O 1
ATOM 699 N N . SER A 1 88 ? -10.501 0.516 63.227 1.00 64.69 88 SER A N 1
ATOM 700 C CA . SER A 1 88 ? -10.078 -0.765 63.766 1.00 64.69 88 SER A CA 1
ATOM 701 C C . SER A 1 88 ? -9.208 -0.424 64.964 1.00 64.69 88 SER A C 1
ATOM 703 O O . SER A 1 88 ? -8.335 0.434 64.862 1.00 64.69 88 SER A O 1
ATOM 705 N N . GLY A 1 89 ? -9.414 -1.077 66.107 1.00 64.31 89 GLY A N 1
ATOM 706 C CA . GLY A 1 89 ? -8.609 -0.842 67.312 1.00 64.31 89 GLY A CA 1
ATOM 707 C C . GLY A 1 89 ? -7.094 -1.039 67.118 1.00 64.31 89 GLY A C 1
ATOM 708 O O . GLY A 1 89 ? -6.335 -0.785 68.046 1.00 64.31 89 GLY A O 1
ATOM 709 N N . MET A 1 90 ? -6.653 -1.458 65.926 1.00 64.94 90 MET A N 1
ATOM 710 C CA . MET A 1 90 ? -5.258 -1.486 65.489 1.00 64.94 90 MET A CA 1
ATOM 711 C C . MET A 1 90 ? -4.651 -0.100 65.221 1.00 64.94 90 MET A C 1
ATOM 713 O O . MET A 1 90 ? -3.436 0.028 65.317 1.00 64.94 90 MET A O 1
ATOM 717 N N . ASP A 1 91 ? -5.452 0.944 64.979 1.00 60.19 91 ASP A N 1
ATOM 718 C CA . ASP A 1 91 ? -4.93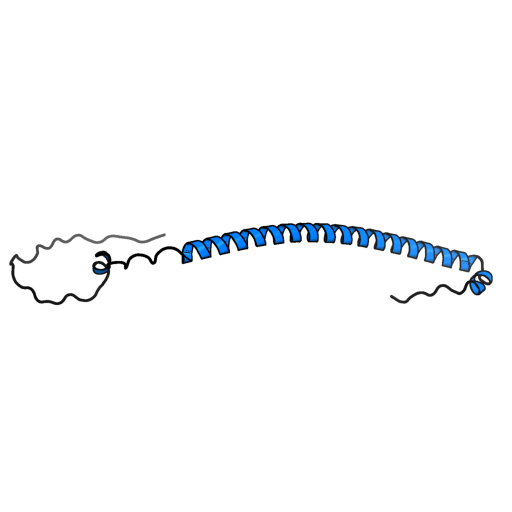8 2.308 64.751 1.00 60.19 91 ASP A CA 1
ATOM 719 C C . ASP A 1 91 ? -4.276 2.894 66.018 1.00 60.19 91 ASP A C 1
ATOM 721 O O . ASP A 1 91 ? -3.435 3.785 65.941 1.00 60.19 91 ASP A O 1
ATOM 725 N N . LYS A 1 92 ? -4.602 2.349 67.203 1.00 57.88 92 LYS A N 1
ATOM 726 C CA . LYS A 1 92 ? -3.974 2.717 68.484 1.00 57.88 92 LYS A CA 1
ATOM 727 C C . LYS A 1 92 ? -2.616 2.054 68.730 1.00 57.88 92 LYS A C 1
ATOM 729 O O . LYS A 1 92 ? -1.920 2.457 69.655 1.00 57.88 92 LYS A O 1
ATOM 734 N N . ALA A 1 93 ? -2.246 1.038 67.949 1.00 59.19 93 ALA A N 1
ATOM 735 C CA . ALA A 1 93 ? -0.969 0.341 68.108 1.00 59.19 93 ALA A CA 1
ATOM 736 C C . ALA A 1 93 ? 0.175 1.008 67.323 1.00 59.19 93 ALA A C 1
ATOM 738 O O . ALA A 1 93 ? 1.339 0.704 67.567 1.00 59.19 93 ALA A O 1
ATOM 739 N N . THR A 1 94 ? -0.146 1.914 66.393 1.00 59.50 94 THR A N 1
ATOM 740 C CA . THR A 1 94 ? 0.825 2.561 65.496 1.00 59.50 94 THR A CA 1
ATOM 741 C C . THR A 1 94 ? 0.983 4.063 65.722 1.00 59.50 94 THR A C 1
ATOM 743 O O . THR A 1 94 ? 1.684 4.698 64.941 1.00 59.50 94 THR A O 1
ATOM 746 N N . ASP A 1 95 ? 0.366 4.640 66.758 1.00 52.44 95 ASP A N 1
ATOM 747 C CA . ASP A 1 95 ? 0.471 6.076 67.046 1.00 52.44 95 ASP A CA 1
ATOM 748 C C . ASP A 1 95 ? 1.532 6.344 68.139 1.00 52.44 95 ASP A C 1
ATOM 750 O O . ASP A 1 95 ? 1.291 6.059 69.316 1.00 52.44 95 ASP A O 1
ATOM 754 N N . PRO A 1 96 ? 2.729 6.867 67.803 1.00 54.62 96 PRO A N 1
ATOM 755 C CA . PRO A 1 96 ? 3.804 7.122 68.763 1.00 54.62 96 PRO A CA 1
ATOM 756 C C . PRO A 1 96 ? 3.605 8.427 69.556 1.00 54.62 96 PRO A C 1
ATOM 758 O O . PRO A 1 96 ? 4.572 9.131 69.851 1.00 54.62 96 PRO A O 1
ATOM 761 N N . GLY A 1 97 ? 2.374 8.791 69.922 1.00 54.97 97 GLY A N 1
ATOM 762 C CA . GLY A 1 97 ? 2.166 10.062 70.607 1.00 54.97 97 GLY A CA 1
ATOM 763 C C . GLY A 1 97 ? 0.744 10.353 71.051 1.00 54.97 97 GLY A C 1
ATOM 764 O O . GLY A 1 97 ? 0.040 11.095 70.378 1.00 54.97 97 GLY A O 1
ATOM 765 N N . LYS A 1 98 ? 0.380 9.859 72.241 1.00 47.62 98 LYS A N 1
ATOM 766 C CA . LYS A 1 98 ? -0.258 10.622 73.338 1.00 47.62 98 LYS A CA 1
ATOM 767 C C . LYS A 1 98 ? -0.657 9.667 74.463 1.00 47.62 98 LYS A C 1
ATOM 769 O O . LYS A 1 98 ? -1.761 9.133 74.497 1.00 47.62 98 LYS A O 1
ATOM 774 N N . VAL A 1 99 ? 0.262 9.474 75.403 1.00 42.22 99 VAL A N 1
ATOM 775 C CA . VAL A 1 99 ? -0.056 8.926 76.724 1.00 42.22 99 VAL A CA 1
ATOM 776 C C . VAL A 1 99 ? -0.394 10.128 77.608 1.00 42.22 99 VAL A C 1
ATOM 778 O O . VAL A 1 99 ? 0.487 10.933 77.900 1.00 42.22 99 VAL A O 1
ATOM 781 N N . ASN A 1 100 ? -1.666 10.295 77.976 1.00 44.22 100 ASN A N 1
ATOM 782 C CA . ASN A 1 100 ? -2.050 11.234 79.033 1.00 44.22 100 ASN A CA 1
ATOM 783 C C . ASN A 1 100 ? -1.790 10.555 80.389 1.00 44.22 100 ASN A C 1
ATOM 785 O O . ASN A 1 100 ? -2.249 9.427 80.574 1.00 44.22 100 ASN A O 1
ATOM 789 N N . PRO A 1 101 ? -1.065 11.191 81.322 1.00 48.09 101 PRO A N 1
ATOM 790 C CA . PRO A 1 101 ? -0.683 10.566 82.578 1.00 48.09 101 PRO A CA 1
ATOM 791 C C . PRO A 1 101 ? -1.663 10.944 83.690 1.00 48.09 101 PRO A C 1
ATOM 793 O O . PRO A 1 101 ? -1.306 11.728 84.554 1.00 48.09 101 PRO A O 1
ATOM 796 N N . GLU A 1 102 ? -2.877 10.400 83.687 1.00 44.75 102 GLU A N 1
ATOM 797 C CA . GLU A 1 102 ? -3.738 10.404 84.879 1.00 44.75 102 GLU A CA 1
ATOM 798 C C . GLU A 1 102 ? -4.569 9.122 84.907 1.00 44.75 102 GLU A C 1
ATOM 800 O O . GLU A 1 102 ? -5.673 9.070 84.382 1.00 44.75 102 GLU A O 1
ATOM 805 N N . ASP A 1 103 ? -3.987 8.058 85.459 1.00 39.31 103 ASP A N 1
ATOM 806 C CA . ASP A 1 103 ? -4.697 7.194 86.397 1.00 39.31 103 ASP A CA 1
ATOM 807 C C . ASP A 1 103 ? -3.685 6.403 87.231 1.00 39.31 103 ASP A C 1
ATOM 809 O O . ASP A 1 103 ? -2.630 5.957 86.776 1.00 39.31 103 ASP A O 1
ATOM 813 N N . ASP A 1 104 ? -3.999 6.343 88.511 1.00 38.44 104 ASP A N 1
ATOM 814 C CA . ASP A 1 104 ? -3.087 6.266 89.635 1.00 38.44 104 ASP A CA 1
ATOM 815 C C . ASP A 1 104 ? -3.210 4.898 90.337 1.00 38.44 104 ASP A C 1
ATOM 817 O O . ASP A 1 104 ? -4.287 4.312 90.412 1.00 38.44 104 ASP A O 1
ATOM 821 N N . ARG A 1 105 ? -2.098 4.446 90.930 1.00 40.75 105 ARG A N 1
ATOM 822 C CA . ARG A 1 105 ? -1.965 3.384 91.957 1.00 40.75 105 ARG A CA 1
ATOM 823 C C . ARG A 1 105 ? -2.335 1.945 91.571 1.00 40.75 105 ARG A C 1
ATOM 825 O O . ARG A 1 105 ? -3.452 1.499 91.778 1.00 40.75 105 ARG A O 1
ATOM 832 N N . THR A 1 106 ? -1.315 1.125 91.316 1.00 36.75 106 THR A N 1
ATOM 833 C CA . THR A 1 106 ? -1.024 -0.035 92.190 1.00 36.75 106 THR A CA 1
ATOM 834 C C . THR A 1 106 ? 0.462 -0.400 92.136 1.00 36.75 106 THR A C 1
ATOM 836 O O . THR A 1 106 ? 1.125 -0.320 91.108 1.00 36.75 106 THR A O 1
ATOM 839 N N . ALA A 1 107 ? 0.995 -0.714 93.312 1.00 41.38 107 ALA A N 1
ATOM 840 C CA . ALA A 1 107 ? 2.405 -0.864 93.633 1.00 41.38 107 ALA A CA 1
ATOM 841 C C . ALA A 1 107 ? 3.050 -2.145 93.075 1.00 41.38 107 ALA A C 1
ATOM 843 O O . ALA A 1 107 ? 2.404 -3.188 93.020 1.00 41.38 107 ALA A O 1
ATOM 844 N N . GLY A 1 108 ? 4.366 -2.101 92.801 1.00 38.09 108 GLY A N 1
ATOM 845 C CA . GLY A 1 108 ? 5.136 -3.337 92.614 1.00 38.09 108 GLY A CA 1
ATOM 846 C C . GLY A 1 108 ? 6.574 -3.266 92.072 1.00 38.09 108 GLY A C 1
ATOM 847 O O . GLY A 1 108 ? 6.843 -3.945 91.097 1.00 38.09 108 GLY A O 1
ATOM 848 N 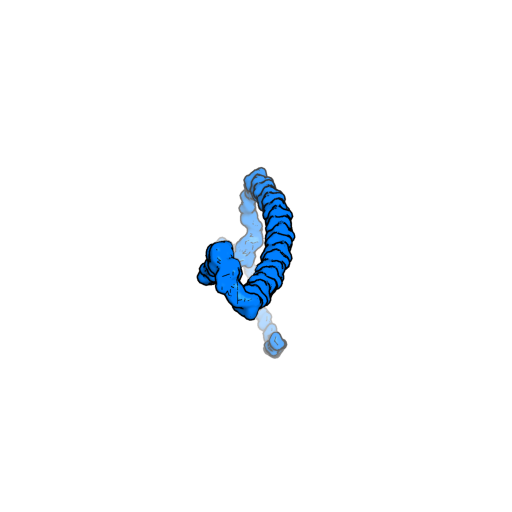N . LYS A 1 109 ? 7.496 -2.570 92.767 1.00 41.19 109 LYS A N 1
ATOM 849 C CA . LYS A 1 109 ? 8.960 -2.862 92.878 1.00 41.19 109 LYS A CA 1
ATOM 850 C C . LYS A 1 109 ? 9.896 -2.701 91.626 1.00 41.19 109 LYS A C 1
ATOM 852 O O . LYS A 1 109 ? 9.571 -3.191 90.553 1.00 41.19 109 LYS A O 1
ATOM 857 N N . PRO A 1 110 ? 11.096 -2.071 91.751 1.00 42.91 110 PRO A N 1
ATOM 858 C CA . PRO A 1 110 ? 12.047 -1.823 90.643 1.00 42.91 110 PRO A CA 1
ATOM 859 C C . PRO A 1 110 ? 13.096 -2.969 90.458 1.00 42.91 110 PRO A C 1
ATOM 861 O O . PRO A 1 110 ? 13.067 -3.935 91.225 1.00 42.91 110 PRO A O 1
ATOM 864 N N . PRO A 1 111 ? 13.985 -2.918 89.432 1.00 48.78 111 PRO A N 1
ATOM 865 C CA . PRO A 1 111 ? 14.330 -4.052 88.563 1.00 48.78 111 PRO A CA 1
ATOM 866 C C . PRO A 1 111 ? 15.561 -4.863 88.997 1.00 48.78 111 PRO A C 1
ATOM 868 O O . PRO A 1 111 ? 16.459 -4.355 89.665 1.00 48.78 111 PRO A O 1
ATOM 871 N N . ALA A 1 112 ? 15.646 -6.109 88.519 1.00 39.41 112 ALA A N 1
ATOM 872 C CA . ALA A 1 112 ? 16.868 -6.911 88.556 1.00 39.41 112 ALA A CA 1
ATOM 873 C C . ALA A 1 112 ? 17.560 -6.886 87.184 1.00 39.41 112 ALA A C 1
ATOM 875 O O . ALA A 1 112 ? 17.009 -7.329 86.177 1.00 39.41 112 ALA A O 1
ATOM 876 N N . ALA A 1 113 ? 18.771 -6.336 87.169 1.00 43.59 113 ALA A N 1
ATOM 877 C CA . ALA A 1 113 ? 19.684 -6.303 86.038 1.00 43.59 113 ALA A CA 1
ATOM 878 C C . ALA A 1 113 ? 20.330 -7.674 85.786 1.00 43.59 113 ALA A C 1
ATOM 880 O O . ALA A 1 113 ? 20.845 -8.265 86.728 1.00 43.59 113 ALA A O 1
ATOM 881 N N . LEU A 1 114 ? 20.390 -8.105 84.521 1.00 45.06 114 LEU A N 1
ATOM 882 C CA . LEU A 1 114 ? 21.362 -9.067 83.971 1.00 45.06 114 LEU A CA 1
ATOM 883 C C . LEU A 1 114 ? 21.534 -8.718 82.477 1.00 45.06 114 LEU A C 1
ATOM 885 O O . LEU A 1 114 ? 20.639 -8.944 81.673 1.00 45.06 114 LEU A O 1
ATOM 889 N N . SER A 1 115 ? 22.506 -7.883 82.104 1.00 43.06 115 SER A N 1
ATOM 890 C CA . SER A 1 115 ? 23.829 -8.293 81.597 1.00 43.06 115 SER A CA 1
ATOM 891 C C . SER A 1 115 ? 23.779 -9.463 80.601 1.00 43.06 115 SER A C 1
ATOM 893 O O . SER A 1 115 ? 23.656 -10.616 81.001 1.00 43.06 115 SER A O 1
ATOM 895 N N . GLY A 1 116 ? 23.940 -9.167 79.310 1.00 47.16 116 GLY A N 1
ATOM 896 C CA . GLY A 1 116 ? 23.997 -10.175 78.250 1.00 47.16 116 GLY A CA 1
ATOM 897 C C . GLY A 1 116 ? 24.524 -9.592 76.941 1.00 47.16 116 GLY A C 1
ATOM 898 O O . GLY A 1 116 ? 23.773 -9.307 76.022 1.00 47.16 116 GLY A O 1
ATOM 899 N N . THR A 1 117 ? 25.822 -9.317 76.950 1.00 46.72 117 THR A N 1
ATOM 900 C CA . THR A 1 117 ? 26.773 -9.077 75.850 1.00 46.72 117 THR A CA 1
ATOM 901 C C . THR A 1 117 ? 26.320 -9.162 74.381 1.00 46.72 117 THR A C 1
ATOM 903 O O . THR A 1 117 ? 25.866 -10.191 73.895 1.00 46.72 117 THR A O 1
ATOM 906 N N . ARG A 1 118 ? 26.661 -8.081 73.659 1.00 47.84 118 ARG A N 1
ATOM 907 C CA . ARG A 1 118 ? 27.240 -8.014 72.299 1.00 47.84 118 ARG A CA 1
ATOM 908 C C . ARG A 1 118 ? 27.607 -9.356 71.639 1.00 47.84 118 ARG A C 1
ATOM 910 O O . ARG A 1 118 ? 28.347 -10.134 72.231 1.00 47.84 118 ARG A O 1
ATOM 917 N N . THR A 1 119 ? 27.275 -9.497 70.352 1.00 47.62 119 THR A N 1
ATOM 918 C CA . THR A 1 119 ? 28.193 -9.738 69.199 1.00 47.62 119 THR A CA 1
ATOM 919 C C . THR A 1 119 ? 27.344 -9.999 67.943 1.00 47.62 119 THR A C 1
ATOM 921 O O . THR A 1 119 ? 26.491 -10.870 67.962 1.00 47.62 119 THR A O 1
ATOM 924 N N . GLY A 1 120 ? 27.371 -9.110 66.942 1.00 46.00 120 GLY A N 1
ATOM 925 C CA . GLY A 1 120 ? 28.044 -9.334 65.643 1.00 46.00 120 GLY A CA 1
ATOM 926 C C . GLY A 1 120 ? 27.001 -9.776 64.598 1.00 46.00 120 GLY A C 1
ATOM 927 O O . GLY A 1 120 ? 26.085 -10.498 64.946 1.00 46.00 120 GLY A O 1
ATOM 928 N N . SER A 1 121 ? 26.974 -9.412 63.322 1.00 48.28 121 SER A N 1
ATOM 929 C CA . SER A 1 121 ? 27.761 -8.607 62.381 1.00 48.28 121 SER A CA 1
ATOM 930 C C . SER A 1 121 ? 26.863 -8.498 61.112 1.00 48.28 121 SER A C 1
ATOM 932 O O . SER A 1 121 ? 25.941 -9.308 60.989 1.00 48.28 121 SER A O 1
ATOM 934 N N . PRO A 1 122 ? 27.058 -7.549 60.176 1.00 58.47 122 PRO A N 1
ATOM 935 C CA . PRO A 1 122 ? 26.156 -7.354 59.032 1.00 58.47 122 PRO A CA 1
ATOM 936 C C . PRO A 1 122 ? 26.584 -8.116 57.755 1.00 58.47 122 PRO A C 1
ATOM 938 O O . PRO A 1 122 ? 27.720 -8.587 57.679 1.00 58.47 122 PRO A O 1
ATOM 941 N N . ALA A 1 123 ? 25.696 -8.072 56.744 1.00 44.94 123 ALA A N 1
ATOM 942 C CA . ALA A 1 123 ? 25.899 -8.318 55.296 1.00 44.94 123 ALA A CA 1
ATOM 943 C C . ALA A 1 123 ? 25.601 -9.757 54.789 1.00 44.94 123 ALA A C 1
ATOM 945 O O . ALA A 1 123 ? 25.481 -10.668 55.614 1.00 44.94 123 ALA A O 1
ATOM 946 N N . PRO A 1 124 ? 25.467 -10.006 53.465 1.00 62.91 124 PRO A N 1
ATOM 947 C CA . PRO A 1 124 ? 25.750 -9.148 52.296 1.00 62.91 124 PRO A CA 1
ATOM 948 C C . PRO A 1 124 ? 24.634 -8.173 51.894 1.00 62.91 124 PRO A C 1
ATOM 950 O O . PRO A 1 124 ? 23.443 -8.504 52.084 1.00 62.91 124 PRO A O 1
#

Radius of gyration: 45.36 Å; Cα contacts (8 Å, |Δi|>4): 3; chains: 1; bounding box: 51×25×135 Å

Sequence (124 aa):
MGKKSLPPDEHVETLSLVATRRLVGGLVEELHTLKADVAALRSENEALRQDNAELRLENVRLKVENQQLRDEIARLKKLPQRPPFRPSGMDKATDPGKVNPEDDRTAGKPPAALSGTRTGSPAP

Solvent-accessible surface area (backbone atoms only — not comparable to full-atom values): 8199 Å² total; per-residue (Å²): 133,84,82,81,74,77,79,60,71,79,55,61,76,73,47,53,73,69,56,51,52,51,52,52,51,53,51,52,52,54,50,52,52,51,52,50,51,52,53,50,53,50,52,52,52,52,52,54,49,50,52,54,51,52,54,49,52,51,52,52,52,52,51,52,52,52,49,53,52,51,51,50,52,52,52,62,70,68,49,77,77,74,71,84,77,70,81,58,82,64,64,70,77,73,59,98,78,83,84,78,93,80,87,82,90,84,89,82,84,88,85,86,89,78,91,80,78,90,81,88,83,88,84,134

pLDDT: mean 76.86, std 22.17, range [36.75, 98.62]

Foldseek 3Di:
DDDPDDPPPVVLVVDDPVRNVVVVVVVVVVVVVVVVVVVVVVVVVVVVVVVVVVVVVVVVVVVVVVVVVVVVVVVVVPDPDDPPDDPDPCVVVPDPDDDDPDDDDDDDDDDDDDDDDDDDDDDD